Protein AF-A0A8C5SPR1-F1 (afdb_monomer)

pLDDT: mean 81.5, std 11.03, range [50.56, 95.12]

Organism: Laticauda laticaudata (NCBI:txid8630)

Secondary structure (DSSP, 8-state):
-HHHHHHHHHHHHHHHHHHHHHHHHT----S-SSS-------TTTTTTSEEEEEEETTEEEEEEEETTTTTTT----EEEEEESSS-S-PPPEE----S-SS-BTT-EEEETTEEEE--BEEEEPTTS-EEEEE-TTTTTT-

Solvent-accessible surface area (backbone atoms only — not comparable to full-atom values): 8608 Å² total; per-residue (Å²): 114,69,67,64,53,51,52,53,51,52,53,51,54,50,55,50,53,54,51,53,55,56,55,61,74,67,67,87,64,91,68,69,82,82,76,68,90,85,86,87,69,56,68,88,19,38,48,66,75,39,78,46,82,47,75,41,98,93,46,46,30,40,38,31,29,16,62,41,29,54,66,89,89,50,60,60,24,45,40,26,44,25,73,54,92,64,75,94,78,76,72,64,44,73,60,76,46,81,75,26,49,56,68,34,71,79,36,63,46,77,56,93,95,43,76,44,73,34,22,35,33,18,54,69,44,84,84,71,46,78,71,49,71,48,44,85,46,62,75,79,82,116

Structure (mmCIF, N/CA/C/O backbone):
data_AF-A0A8C5SPR1-F1
#
_entry.id   AF-A0A8C5SPR1-F1
#
loop_
_atom_site.group_PDB
_atom_site.id
_atom_site.type_symbol
_atom_site.label_atom_id
_atom_site.label_alt_id
_atom_site.label_comp_id
_atom_site.label_asym_id
_atom_site.label_entity_id
_atom_site.label_seq_id
_atom_site.pdbx_PDB_ins_code
_atom_site.Cartn_x
_atom_site.Cartn_y
_atom_site.Cartn_z
_atom_site.occupancy
_atom_site.B_iso_or_equiv
_atom_site.auth_seq_id
_atom_site.auth_comp_id
_atom_site.auth_asym_id
_atom_site.auth_atom_id
_atom_site.pdbx_PDB_model_num
ATOM 1 N N . GLN A 1 1 ? 10.166 4.670 70.341 1.00 60.62 1 GLN A N 1
ATOM 2 C CA . GLN A 1 1 ? 8.888 4.692 69.580 1.00 60.62 1 GLN A CA 1
ATOM 3 C C . GLN A 1 1 ? 8.936 5.503 68.273 1.00 60.62 1 GLN A C 1
ATOM 5 O O . GLN A 1 1 ? 8.407 5.017 67.280 1.00 60.62 1 GLN A O 1
ATOM 10 N N . LYS A 1 2 ? 9.580 6.683 68.221 1.00 58.34 2 LYS A N 1
ATOM 11 C CA . LYS A 1 2 ? 9.672 7.553 67.021 1.00 58.34 2 LYS A CA 1
ATOM 12 C C . LYS A 1 2 ? 10.286 6.873 65.779 1.00 58.34 2 LYS A C 1
ATOM 14 O O . LYS A 1 2 ? 9.716 6.962 64.699 1.00 58.34 2 LYS A O 1
ATOM 19 N N . HIS A 1 3 ? 11.362 6.098 65.950 1.00 63.16 3 HIS A N 1
ATOM 20 C CA . HIS A 1 3 ? 12.006 5.346 64.857 1.00 63.16 3 HIS A CA 1
ATOM 21 C C . HIS A 1 3 ? 11.122 4.246 64.240 1.00 63.16 3 HIS A C 1
ATOM 23 O O . HIS A 1 3 ? 11.137 4.070 63.027 1.00 63.16 3 HIS A O 1
ATOM 29 N N . LYS A 1 4 ? 10.294 3.549 65.038 1.00 66.88 4 LYS A N 1
ATOM 30 C CA . LYS A 1 4 ? 9.346 2.536 64.523 1.00 66.88 4 LYS A CA 1
ATOM 31 C C . LYS A 1 4 ? 8.240 3.161 63.665 1.00 66.88 4 LYS A C 1
ATOM 33 O O . LYS A 1 4 ? 7.857 2.571 62.659 1.00 66.88 4 LYS A O 1
ATOM 38 N N . LYS A 1 5 ? 7.759 4.355 64.044 1.00 66.50 5 LYS A N 1
ATOM 39 C CA . LYS A 1 5 ? 6.786 5.125 63.250 1.00 66.50 5 LYS A CA 1
ATOM 40 C C . LYS A 1 5 ? 7.400 5.639 61.948 1.00 66.50 5 LYS A C 1
ATOM 42 O O . LYS A 1 5 ? 6.766 5.530 60.907 1.00 66.50 5 LYS A O 1
ATOM 47 N N . LEU A 1 6 ? 8.639 6.137 61.997 1.00 76.12 6 LEU A N 1
ATOM 48 C CA . LEU A 1 6 ? 9.354 6.608 60.808 1.00 76.12 6 LEU A CA 1
ATOM 49 C C . LEU A 1 6 ? 9.587 5.465 59.807 1.00 76.12 6 LEU A C 1
ATOM 51 O O . LEU A 1 6 ? 9.317 5.626 58.624 1.00 76.12 6 LEU A O 1
ATOM 55 N N . PHE A 1 7 ? 9.990 4.287 60.289 1.00 79.88 7 PHE A N 1
ATOM 56 C CA . PHE A 1 7 ? 10.174 3.097 59.454 1.00 79.88 7 PHE A CA 1
ATOM 57 C C . PHE A 1 7 ? 8.872 2.640 58.777 1.00 79.88 7 PHE A C 1
ATOM 59 O O . PHE A 1 7 ? 8.861 2.379 57.578 1.00 79.88 7 PHE A O 1
ATOM 66 N N . HIS A 1 8 ? 7.756 2.620 59.514 1.00 79.00 8 HIS A N 1
ATOM 67 C CA . HIS A 1 8 ? 6.439 2.336 58.931 1.00 79.00 8 HIS A CA 1
ATOM 68 C C . HIS A 1 8 ? 6.026 3.377 57.884 1.00 79.00 8 HIS A C 1
ATOM 70 O O . HIS A 1 8 ? 5.470 3.015 56.851 1.00 79.00 8 HIS A O 1
ATOM 76 N N . SER A 1 9 ? 6.331 4.655 58.127 1.00 79.88 9 SER A N 1
ATOM 77 C CA . SER A 1 9 ? 6.055 5.744 57.187 1.00 79.88 9 SER A CA 1
ATOM 78 C C . SER A 1 9 ? 6.819 5.569 55.870 1.00 79.88 9 SER A C 1
ATOM 80 O O . SER A 1 9 ? 6.234 5.724 54.803 1.00 79.88 9 SER A O 1
ATOM 82 N N . PHE A 1 10 ? 8.102 5.199 55.927 1.00 86.00 10 PHE A N 1
ATOM 83 C CA . PHE A 1 10 ? 8.906 4.919 54.731 1.00 86.00 10 PHE A CA 1
ATOM 84 C C . PHE A 1 10 ? 8.395 3.706 53.952 1.00 86.00 10 PHE A C 1
ATOM 86 O O . PHE A 1 10 ? 8.269 3.783 52.731 1.00 86.00 10 PHE A O 1
ATOM 93 N N . LEU A 1 11 ? 8.050 2.615 54.646 1.00 83.88 11 LEU A N 1
ATOM 94 C CA . LEU A 1 11 ? 7.471 1.430 54.009 1.00 83.88 11 LEU A CA 1
ATOM 95 C C . LEU A 1 11 ? 6.172 1.781 53.273 1.00 83.88 11 LEU A C 1
ATOM 97 O O . LEU A 1 11 ? 5.979 1.384 52.129 1.00 83.88 11 LEU A O 1
ATOM 101 N N . PHE A 1 12 ? 5.300 2.561 53.912 1.00 85.12 12 PHE A N 1
ATOM 102 C CA . PHE A 1 12 ? 4.019 2.965 53.339 1.00 85.12 12 PHE A CA 1
ATOM 103 C C . PHE A 1 12 ? 4.189 3.813 52.072 1.00 85.12 12 PHE A C 1
ATOM 105 O O . PHE A 1 12 ? 3.555 3.532 51.058 1.00 85.12 12 PHE A O 1
ATOM 112 N N . VAL A 1 13 ? 5.091 4.801 52.096 1.00 85.75 13 VAL A N 1
ATOM 113 C CA . VAL A 1 13 ? 5.409 5.625 50.917 1.00 85.75 13 VAL A CA 1
ATOM 114 C C . VAL A 1 13 ? 6.004 4.774 49.791 1.00 85.75 13 VAL A C 1
ATOM 116 O O . VAL A 1 13 ? 5.623 4.947 48.636 1.00 85.75 13 VAL A O 1
ATOM 119 N N . PHE A 1 14 ? 6.875 3.814 50.113 1.00 86.69 14 PHE A N 1
ATOM 120 C CA . PHE A 1 14 ? 7.444 2.887 49.133 1.00 86.69 14 PHE A CA 1
ATOM 121 C C . PHE A 1 14 ? 6.364 2.022 48.462 1.00 86.69 14 PHE A C 1
ATOM 123 O O . PHE A 1 14 ? 6.312 1.950 47.235 1.00 86.69 14 PHE A O 1
ATOM 130 N N . PHE A 1 15 ? 5.441 1.444 49.240 1.00 84.31 15 PHE A N 1
ATOM 131 C CA . PHE A 1 15 ? 4.315 0.674 48.699 1.00 84.31 15 PHE A CA 1
ATOM 132 C C . PHE A 1 15 ? 3.371 1.523 47.838 1.00 84.31 15 PHE A C 1
ATOM 134 O O . PHE A 1 15 ? 2.873 1.036 46.821 1.00 84.31 15 PHE A O 1
ATOM 141 N N . LEU A 1 16 ? 3.127 2.783 48.213 1.00 83.62 16 LEU A N 1
ATOM 142 C CA . LEU A 1 16 ? 2.325 3.706 47.407 1.00 83.62 16 LEU A CA 1
ATOM 143 C C . LEU A 1 16 ? 3.002 4.017 46.069 1.00 83.62 16 LEU A C 1
ATOM 145 O O . LEU A 1 16 ? 2.365 3.880 45.030 1.00 83.62 16 LEU A O 1
ATOM 149 N N . LEU A 1 17 ? 4.294 4.358 46.077 1.00 83.19 17 LEU A N 1
ATOM 150 C CA . LEU A 1 17 ? 5.062 4.626 44.857 1.00 83.19 17 LEU A CA 1
ATOM 151 C C . LEU A 1 17 ? 5.083 3.412 43.921 1.00 83.19 17 LEU A C 1
ATOM 153 O O . LEU A 1 17 ? 4.866 3.552 42.719 1.00 83.19 17 LEU A O 1
ATOM 157 N N . GLN A 1 18 ? 5.270 2.212 44.472 1.00 82.38 18 GLN A N 1
ATOM 158 C CA . GLN A 1 18 ? 5.304 0.972 43.700 1.00 82.38 18 GLN A CA 1
ATOM 159 C C . GLN A 1 18 ? 3.945 0.658 43.048 1.00 82.38 18 GLN A C 1
ATOM 161 O O . GLN A 1 18 ? 3.901 0.251 41.887 1.00 82.38 18 GLN A O 1
ATOM 166 N N . LYS A 1 19 ? 2.830 0.910 43.751 1.00 78.81 19 LYS A N 1
ATOM 167 C CA . LYS A 1 19 ? 1.475 0.773 43.188 1.00 78.81 19 LYS A CA 1
ATOM 168 C C . LYS A 1 19 ? 1.190 1.790 42.083 1.00 78.81 19 LYS A C 1
ATOM 170 O O . LYS A 1 19 ? 0.600 1.416 41.074 1.00 78.81 19 LYS A O 1
ATOM 175 N N . THR A 1 20 ? 1.625 3.039 42.242 1.00 78.38 20 THR A N 1
ATOM 176 C CA . THR A 1 20 ? 1.443 4.085 41.224 1.00 78.38 20 THR A CA 1
ATOM 177 C C . THR A 1 20 ? 2.216 3.756 39.945 1.00 78.38 20 THR A C 1
ATOM 179 O O . THR A 1 20 ? 1.660 3.837 38.854 1.00 78.38 20 THR A O 1
ATOM 182 N N . VAL A 1 21 ? 3.466 3.290 40.064 1.00 79.00 21 VAL A N 1
ATOM 183 C CA . VAL A 1 21 ? 4.280 2.849 38.914 1.00 79.00 21 VAL A CA 1
ATOM 184 C C . VAL A 1 21 ? 3.640 1.657 38.192 1.00 79.00 21 VAL A C 1
ATOM 186 O O . VAL A 1 21 ? 3.561 1.657 36.964 1.00 79.00 21 VAL A O 1
ATOM 189 N N . LEU A 1 22 ? 3.126 0.669 38.936 1.00 70.62 22 LEU A N 1
ATOM 190 C CA . LEU A 1 22 ? 2.449 -0.497 38.357 1.00 70.62 22 LEU A CA 1
ATOM 191 C C . LEU A 1 22 ? 1.163 -0.110 37.602 1.00 70.62 22 LEU A C 1
ATOM 193 O O . LEU A 1 22 ? 0.883 -0.660 36.540 1.00 70.62 22 LEU A O 1
ATOM 197 N N . LEU A 1 23 ? 0.409 0.867 38.117 1.00 65.62 23 LEU A N 1
ATOM 198 C CA . LEU A 1 23 ? -0.800 1.382 37.474 1.00 65.62 23 LEU A CA 1
ATOM 199 C C . LEU A 1 23 ? -0.476 2.104 36.154 1.00 65.62 23 LEU A C 1
ATOM 201 O O . LEU A 1 23 ? -1.165 1.895 35.159 1.00 65.62 23 LEU A O 1
ATOM 205 N N . HIS A 1 24 ? 0.607 2.887 36.097 1.00 66.81 24 HIS A N 1
ATOM 206 C CA . HIS A 1 24 ? 1.021 3.579 34.869 1.00 66.81 24 HIS A CA 1
ATOM 207 C C . HIS A 1 24 ? 1.514 2.637 33.761 1.00 66.81 24 HIS A C 1
ATOM 209 O O . HIS A 1 24 ? 1.251 2.900 32.589 1.00 66.81 24 HIS A O 1
ATOM 215 N N . LEU A 1 25 ? 2.152 1.514 34.111 1.00 63.56 25 LEU A N 1
ATOM 216 C CA . LEU A 1 25 ? 2.555 0.484 33.141 1.00 63.56 25 LEU A CA 1
ATOM 217 C C . LEU A 1 25 ? 1.358 -0.192 32.456 1.00 63.56 25 LEU A C 1
ATOM 219 O O . LEU A 1 25 ? 1.505 -0.755 31.375 1.00 63.56 25 LEU A O 1
ATOM 223 N N . SER A 1 26 ? 0.172 -0.114 33.061 1.00 63.62 26 SER A N 1
ATOM 224 C CA . SER A 1 26 ? -1.046 -0.711 32.518 1.00 63.62 26 SER A CA 1
ATOM 225 C C . SER A 1 26 ? -1.847 0.206 31.592 1.00 63.62 26 SER A C 1
ATOM 227 O O . SER A 1 26 ? -2.852 -0.256 31.085 1.00 63.62 26 SER A O 1
ATOM 229 N N . LEU A 1 27 ? -1.451 1.467 31.348 1.00 62.47 27 LEU A N 1
ATOM 230 C CA . LEU A 1 27 ? -2.306 2.481 30.692 1.00 62.47 27 LEU A CA 1
ATOM 231 C C . LEU A 1 27 ? -2.064 2.725 29.186 1.00 62.47 27 LEU A C 1
ATOM 233 O O . LEU A 1 27 ? -2.632 3.660 28.629 1.00 62.47 27 LEU A O 1
ATOM 237 N N . SER A 1 28 ? -1.288 1.895 2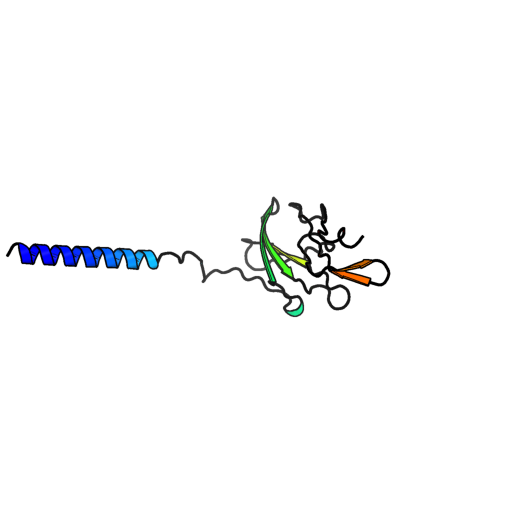8.485 1.00 58.75 28 SER A N 1
ATOM 238 C CA . SER A 1 28 ? -1.156 1.980 27.012 1.00 58.75 28 SER A CA 1
ATOM 239 C C . SER A 1 28 ? -2.005 0.925 26.287 1.00 58.75 28 SER A C 1
ATOM 241 O O . SER A 1 28 ? -1.460 0.056 25.615 1.00 58.75 28 SER A O 1
ATOM 243 N N . PHE A 1 29 ? -3.337 0.968 26.433 1.00 67.69 29 PHE A N 1
ATOM 244 C CA . PHE A 1 29 ? -4.256 0.022 25.763 1.00 67.69 29 PHE A CA 1
ATOM 245 C C . PHE A 1 29 ? -5.461 0.684 25.077 1.00 67.69 29 PHE A C 1
ATOM 247 O O . PHE A 1 29 ? -6.495 0.053 24.890 1.00 67.69 29 PHE A O 1
ATOM 254 N N . ASN A 1 30 ? -5.355 1.944 24.651 1.00 76.12 30 ASN A N 1
ATOM 255 C CA . ASN A 1 30 ? -6.447 2.643 23.959 1.00 76.12 30 ASN A CA 1
ATOM 256 C C . ASN A 1 30 ? -6.644 2.215 22.485 1.00 76.12 30 ASN A C 1
ATOM 258 O O . ASN A 1 30 ? -7.296 2.932 21.729 1.00 76.12 30 ASN A O 1
ATOM 262 N N . VAL A 1 31 ? -6.079 1.076 22.073 1.00 83.06 31 VAL A N 1
ATOM 263 C CA . VAL A 1 31 ? -6.378 0.438 20.787 1.00 83.06 31 VAL A CA 1
ATOM 264 C C . VAL A 1 31 ? -7.613 -0.429 20.981 1.00 83.06 31 VAL A C 1
ATOM 266 O O . VAL A 1 31 ? -7.585 -1.388 21.755 1.00 83.06 31 VAL A O 1
ATOM 269 N N . ASP A 1 32 ? -8.696 -0.090 20.289 1.00 82.62 32 ASP A N 1
ATOM 270 C CA . ASP A 1 32 ? -9.895 -0.918 20.293 1.00 82.62 32 ASP A CA 1
ATOM 271 C C . ASP A 1 32 ? -9.622 -2.226 19.541 1.00 82.62 32 ASP A C 1
ATOM 273 O O . ASP A 1 32 ? -9.315 -2.233 18.350 1.00 82.62 32 ASP A O 1
ATOM 277 N N . VAL A 1 33 ? -9.691 -3.339 20.267 1.00 85.38 33 VAL A N 1
ATOM 278 C CA . VAL A 1 33 ? -9.542 -4.696 19.722 1.00 85.38 33 VAL A CA 1
ATOM 279 C C . VAL A 1 33 ? -10.889 -5.391 19.514 1.00 85.38 33 VAL A C 1
ATOM 281 O O . VAL A 1 33 ? -10.922 -6.504 18.996 1.00 85.38 33 VAL A O 1
ATOM 284 N N . LYS A 1 34 ? -11.996 -4.777 19.950 1.00 85.44 34 LYS A N 1
ATOM 285 C CA . LYS A 1 34 ? -13.352 -5.326 19.829 1.00 85.44 34 LYS A CA 1
ATOM 286 C C . LYS A 1 34 ? -14.023 -4.836 18.555 1.00 85.44 34 LYS A C 1
ATOM 288 O O . LYS A 1 34 ? -14.601 -5.651 17.841 1.00 85.44 34 LYS A O 1
ATOM 293 N N . ASP A 1 35 ? -13.928 -3.539 18.276 1.00 84.50 35 ASP A N 1
ATOM 294 C CA . ASP A 1 35 ? -14.482 -2.927 17.069 1.00 84.50 35 ASP A CA 1
ATOM 295 C C . ASP A 1 35 ? -13.355 -2.621 16.073 1.00 84.50 35 ASP A C 1
ATOM 297 O O . ASP A 1 35 ? -12.756 -1.545 16.066 1.00 84.50 35 ASP A O 1
ATOM 301 N N . THR A 1 36 ? -12.995 -3.631 15.275 1.00 84.06 36 THR A N 1
ATOM 302 C CA . THR A 1 36 ? -11.894 -3.540 14.305 1.00 84.06 36 THR A CA 1
ATOM 303 C C . THR A 1 36 ? -12.412 -3.535 12.874 1.00 84.06 36 THR A C 1
ATOM 305 O O . THR A 1 36 ? -13.324 -4.278 12.513 1.00 84.06 36 THR A O 1
ATOM 308 N N . ILE A 1 37 ? -11.773 -2.732 12.023 1.00 86.44 37 ILE A N 1
ATOM 309 C CA . ILE A 1 37 ? -12.005 -2.752 10.579 1.00 86.44 37 ILE A CA 1
ATOM 310 C C . ILE A 1 37 ? -11.009 -3.730 9.957 1.00 86.44 37 ILE A C 1
ATOM 312 O O . ILE A 1 37 ? -9.798 -3.560 10.093 1.00 86.44 37 ILE A O 1
ATOM 316 N N . THR A 1 38 ? -11.515 -4.746 9.257 1.00 88.75 38 THR A N 1
ATOM 317 C CA . THR A 1 38 ? -10.685 -5.747 8.576 1.00 88.75 38 THR A CA 1
ATOM 318 C C . THR A 1 38 ? -10.756 -5.564 7.067 1.00 88.75 38 THR A C 1
ATOM 320 O O . THR A 1 38 ? -11.836 -5.577 6.480 1.00 88.75 38 THR A O 1
ATOM 323 N N . PHE A 1 39 ? -9.590 -5.461 6.431 1.00 91.94 39 PHE A N 1
ATOM 324 C CA . PHE A 1 39 ? -9.454 -5.509 4.979 1.00 91.94 39 PHE A CA 1
ATOM 325 C C . PHE A 1 39 ? -8.855 -6.851 4.570 1.00 91.94 39 PHE A C 1
ATOM 327 O O . PHE A 1 39 ? -7.898 -7.326 5.175 1.00 91.94 39 PHE A O 1
ATOM 334 N N . SER A 1 40 ? -9.427 -7.477 3.547 1.00 91.12 40 SER A N 1
ATOM 335 C 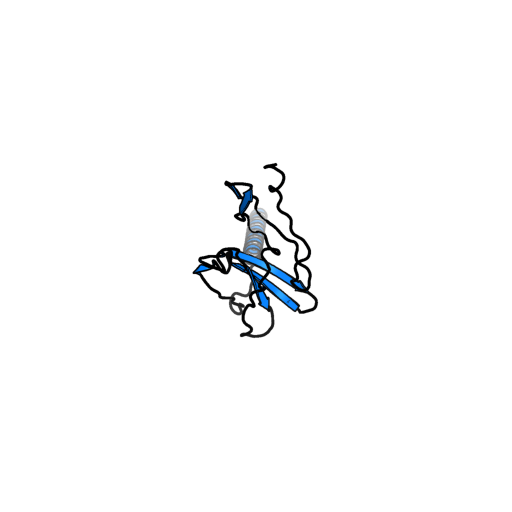CA . SER A 1 40 ? -8.980 -8.769 3.022 1.00 91.12 40 SER A CA 1
ATOM 336 C C . SER A 1 40 ? -8.834 -8.697 1.508 1.00 91.12 40 SER A C 1
ATOM 338 O O . SER A 1 40 ? -9.555 -7.954 0.843 1.00 91.12 40 SER A O 1
ATOM 340 N N . GLY A 1 41 ? -7.906 -9.482 0.969 1.00 90.75 41 GLY A N 1
ATOM 341 C CA . GLY A 1 41 ? -7.613 -9.530 -0.457 1.00 90.75 41 GLY A CA 1
ATOM 342 C C . GLY A 1 41 ? -6.811 -10.779 -0.837 1.00 90.75 41 GLY A C 1
ATOM 343 O O . GLY A 1 41 ? -6.603 -11.646 0.016 1.00 90.75 41 GLY A O 1
ATOM 344 N N . PRO A 1 42 ? -6.380 -10.894 -2.105 1.00 91.56 42 PRO A N 1
ATOM 345 C CA . PRO A 1 42 ? -5.751 -12.106 -2.628 1.00 91.56 42 PRO A CA 1
ATOM 346 C C . PRO A 1 42 ? -4.400 -12.404 -1.963 1.00 91.56 42 PRO A C 1
ATOM 348 O O . PRO A 1 42 ? -3.492 -11.566 -1.944 1.00 91.56 42 PRO A O 1
ATOM 351 N N . VAL A 1 43 ? -4.246 -13.619 -1.440 1.00 91.88 43 VAL A N 1
ATOM 352 C CA . VAL A 1 43 ? -3.039 -14.046 -0.710 1.00 91.88 43 VAL A CA 1
ATOM 353 C C . VAL A 1 43 ? -1.887 -14.308 -1.682 1.00 91.88 43 VAL A C 1
ATOM 355 O O . VAL A 1 43 ? -0.740 -13.961 -1.407 1.00 91.88 43 VAL A O 1
ATOM 358 N N . GLU A 1 44 ? -2.201 -14.855 -2.853 1.00 90.38 44 GLU A N 1
ATOM 359 C CA . GLU A 1 44 ? -1.285 -15.101 -3.967 1.00 90.38 44 GLU A CA 1
ATOM 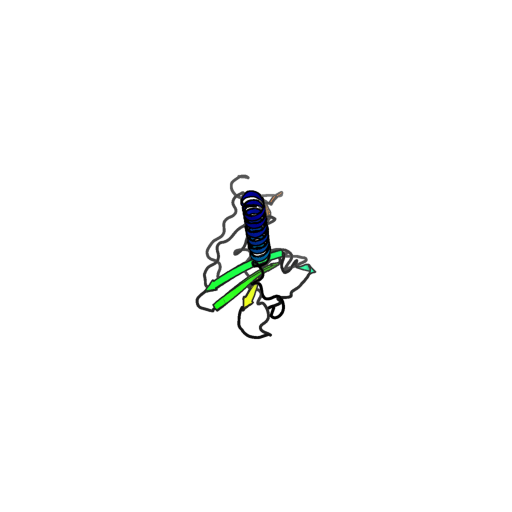360 C C . GLU A 1 44 ? -0.626 -13.820 -4.499 1.00 90.38 44 GLU A C 1
ATOM 362 O O . GLU A 1 44 ? 0.512 -13.855 -4.978 1.00 90.38 44 GLU A O 1
ATOM 367 N N . ASP A 1 45 ? -1.305 -12.681 -4.342 1.00 90.62 45 ASP A N 1
ATOM 368 C CA . ASP A 1 45 ? -0.798 -11.369 -4.733 1.00 90.62 45 ASP A CA 1
ATOM 369 C C . ASP A 1 45 ? -0.033 -10.669 -3.590 1.00 90.62 45 ASP A C 1
ATOM 371 O O . ASP A 1 45 ? 0.420 -9.529 -3.759 1.00 90.62 45 ASP A O 1
ATOM 375 N N . MET A 1 46 ? 0.131 -11.338 -2.439 1.00 93.50 46 MET A N 1
ATOM 376 C CA . MET A 1 46 ? 0.677 -10.780 -1.196 1.00 93.50 46 MET A CA 1
ATOM 377 C C . MET A 1 46 ? -0.065 -9.513 -0.751 1.00 93.50 46 MET A C 1
ATOM 379 O O . MET A 1 46 ? 0.554 -8.512 -0.384 1.00 93.50 46 MET A O 1
ATOM 383 N N . PHE A 1 47 ? -1.397 -9.529 -0.815 1.00 94.19 47 PHE A N 1
ATOM 384 C CA . PHE A 1 47 ? -2.202 -8.431 -0.291 1.00 94.19 47 PHE A CA 1
ATOM 385 C C . PHE A 1 47 ? -1.864 -8.182 1.186 1.00 94.19 47 PHE A C 1
ATOM 387 O O . PHE A 1 47 ? -1.857 -9.111 1.992 1.00 94.19 47 PHE A O 1
ATOM 394 N N . GLY A 1 48 ? -1.575 -6.930 1.544 1.00 95.12 48 GLY A N 1
ATOM 395 C CA . GLY A 1 48 ? -1.161 -6.576 2.906 1.00 95.12 48 GLY A CA 1
ATOM 396 C C . GLY A 1 48 ? 0.351 -6.544 3.117 1.00 95.12 48 GLY A C 1
ATOM 397 O O . GLY A 1 48 ? 0.788 -6.298 4.237 1.00 95.12 48 GLY A O 1
ATOM 398 N N . TYR A 1 49 ? 1.160 -6.744 2.067 1.00 94.25 49 TYR A N 1
ATOM 399 C CA . TYR A 1 49 ? 2.624 -6.692 2.170 1.00 94.25 49 TYR A CA 1
ATOM 400 C C . TYR A 1 49 ? 3.142 -5.337 2.680 1.00 94.25 49 TYR A C 1
ATOM 402 O O . TYR A 1 49 ? 4.122 -5.274 3.419 1.00 94.25 49 TYR A O 1
ATOM 410 N N . SER A 1 50 ? 2.481 -4.245 2.294 1.00 93.56 50 SER A N 1
ATOM 411 C CA . SER A 1 50 ? 2.724 -2.907 2.833 1.00 93.56 50 SER A CA 1
ATOM 412 C C . SER A 1 50 ? 1.405 -2.180 3.065 1.00 93.56 50 SER A C 1
ATOM 414 O O . SER A 1 50 ? 0.435 -2.399 2.338 1.00 93.56 50 SER A O 1
ATOM 416 N N . VAL A 1 51 ? 1.363 -1.313 4.079 1.00 93.94 51 VAL A N 1
ATOM 417 C CA . VAL A 1 51 ? 0.170 -0.535 4.438 1.00 93.94 51 VAL A CA 1
ATOM 418 C C . VAL A 1 51 ? 0.533 0.920 4.721 1.00 93.94 51 VAL A C 1
ATOM 420 O O . VAL A 1 51 ? 1.580 1.198 5.305 1.00 93.94 51 VAL A O 1
ATOM 423 N N . GLN A 1 52 ? -0.326 1.854 4.316 1.00 92.81 52 GLN A N 1
ATOM 424 C CA . GLN A 1 52 ? -0.144 3.284 4.572 1.00 92.81 52 GLN A CA 1
ATOM 425 C C . GLN A 1 52 ? -1.490 3.993 4.744 1.00 92.81 52 GLN A C 1
ATOM 427 O O . GLN A 1 52 ? -2.425 3.736 3.995 1.00 92.81 52 GLN A O 1
ATOM 432 N N . GLN A 1 53 ? -1.592 4.905 5.710 1.00 92.31 53 GLN A N 1
ATOM 433 C CA . GLN A 1 53 ? -2.764 5.773 5.858 1.00 92.31 53 GLN A CA 1
ATOM 434 C C . GLN A 1 53 ? -2.674 6.952 4.887 1.00 92.31 53 GLN A C 1
ATOM 436 O O . GLN A 1 53 ? -1.592 7.504 4.675 1.00 92.31 53 GLN A O 1
ATOM 441 N N . PHE A 1 54 ? -3.805 7.336 4.309 1.00 90.69 54 PHE A N 1
ATOM 442 C CA . PHE A 1 54 ? -3.892 8.407 3.330 1.00 90.69 54 PHE A CA 1
ATOM 443 C C . PHE A 1 54 ? -5.195 9.185 3.496 1.00 90.69 54 PHE A C 1
ATOM 445 O O . PHE A 1 54 ? -6.240 8.603 3.770 1.00 90.69 54 PHE A O 1
ATOM 452 N N . GLU A 1 55 ? -5.142 10.497 3.310 1.00 91.31 55 GLU A N 1
ATOM 453 C CA . GLU A 1 55 ? -6.307 11.373 3.393 1.00 91.31 55 GLU A CA 1
ATOM 454 C C . GLU A 1 55 ? -6.269 12.373 2.239 1.00 91.31 55 GLU A C 1
ATOM 456 O O . GLU A 1 55 ? -5.217 12.926 1.911 1.00 91.31 55 GLU A O 1
ATOM 461 N N . ASN A 1 56 ? -7.417 12.564 1.600 1.00 89.31 56 ASN A N 1
ATOM 462 C CA . ASN A 1 56 ? -7.633 13.521 0.524 1.00 89.31 56 ASN A CA 1
ATOM 463 C C . ASN A 1 56 ? -9.057 14.098 0.624 1.00 89.31 56 ASN A C 1
ATOM 465 O O . ASN A 1 56 ? -9.805 13.777 1.545 1.00 89.31 56 ASN A O 1
ATOM 469 N N . GLU A 1 57 ? -9.448 14.924 -0.346 1.00 90.12 57 GLU A N 1
ATOM 470 C CA . GLU A 1 57 ? -10.797 15.507 -0.407 1.00 90.12 57 GLU A CA 1
ATOM 471 C C . GLU A 1 57 ? -11.913 14.449 -0.533 1.00 90.12 57 GLU A C 1
ATOM 473 O O . GLU A 1 57 ? -13.038 14.698 -0.108 1.00 90.12 57 GLU A O 1
ATOM 478 N N . GLU A 1 58 ? -11.613 13.256 -1.069 1.00 87.31 58 GLU A N 1
ATOM 479 C CA . GLU A 1 58 ? -12.570 12.142 -1.169 1.00 87.31 58 GLU A CA 1
ATOM 480 C C . GLU A 1 58 ? -12.787 11.420 0.174 1.00 87.31 58 GLU A C 1
ATOM 482 O O . GLU A 1 58 ? -13.796 10.734 0.340 1.00 87.31 58 GLU A O 1
ATOM 487 N N . GLY A 1 59 ? -11.850 11.538 1.124 1.00 89.75 59 GLY A N 1
ATOM 488 C CA . GLY A 1 59 ? -11.955 10.952 2.458 1.00 89.75 59 GLY A CA 1
ATOM 489 C C . GLY A 1 59 ? -10.658 10.341 2.993 1.00 89.75 59 GLY A C 1
ATOM 490 O O . GLY A 1 59 ? -9.549 10.667 2.565 1.00 89.75 59 GLY A O 1
ATOM 491 N N . LYS A 1 60 ? -10.816 9.437 3.967 1.00 91.50 60 LYS A N 1
ATOM 492 C CA . LYS A 1 60 ? -9.725 8.719 4.639 1.00 91.50 60 LYS A CA 1
ATOM 493 C C . LYS A 1 60 ? -9.625 7.291 4.125 1.00 91.50 60 LYS A C 1
ATOM 495 O O . LYS A 1 60 ? -10.622 6.574 4.045 1.00 91.50 60 LYS A O 1
ATOM 500 N N . TRP A 1 61 ? -8.403 6.869 3.837 1.00 91.88 61 TRP A N 1
ATOM 501 C CA . TRP A 1 61 ? -8.104 5.620 3.157 1.00 91.88 61 TRP A CA 1
ATOM 502 C C . TRP A 1 61 ? -6.946 4.888 3.832 1.00 91.88 61 TRP A C 1
ATOM 504 O O . TRP A 1 61 ? -5.996 5.497 4.326 1.00 91.88 61 TRP A O 1
ATOM 514 N N . VAL A 1 62 ? -6.986 3.560 3.776 1.00 93.81 62 VAL A N 1
ATOM 515 C CA . VAL A 1 62 ? -5.803 2.712 3.927 1.00 93.81 62 VAL A CA 1
ATOM 516 C C . VAL A 1 62 ? -5.379 2.250 2.541 1.00 93.81 62 VAL A C 1
ATOM 518 O O . VAL A 1 62 ? -6.164 1.664 1.797 1.00 93.81 62 VAL A O 1
ATOM 521 N N . LEU A 1 63 ? -4.129 2.526 2.192 1.00 93.44 63 LEU A N 1
ATOM 522 C CA . LEU A 1 63 ? -3.472 2.016 1.002 1.00 93.44 63 LEU A CA 1
ATOM 523 C C . LEU A 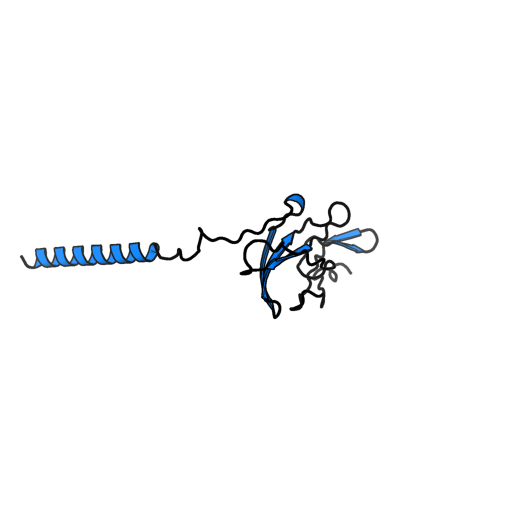1 63 ? -2.796 0.693 1.331 1.00 93.44 63 LEU A C 1
ATOM 525 O O . LEU A 1 63 ? -2.033 0.619 2.293 1.00 93.44 63 LEU A O 1
ATOM 529 N N . ILE A 1 64 ? -3.069 -0.336 0.533 1.00 94.44 64 ILE A N 1
ATOM 530 C CA . ILE A 1 64 ? -2.563 -1.691 0.749 1.00 94.44 64 ILE A CA 1
ATOM 531 C C . ILE A 1 64 ? -1.803 -2.159 -0.489 1.00 94.44 64 ILE A C 1
ATOM 533 O O . ILE A 1 64 ? -2.363 -2.245 -1.580 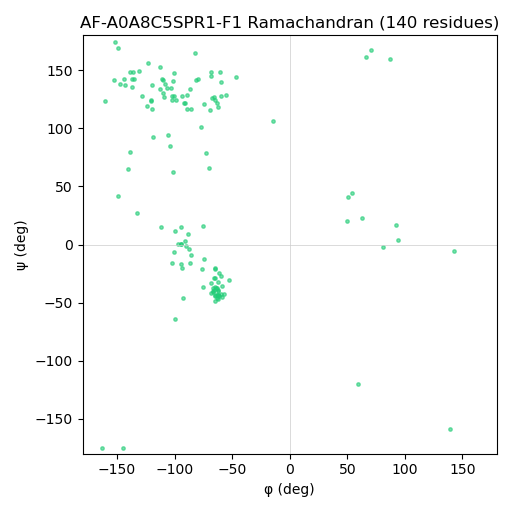1.00 94.44 64 ILE A O 1
ATOM 537 N N . GLY A 1 65 ? -0.517 -2.460 -0.323 1.00 92.81 65 GLY A N 1
ATOM 538 C CA . GLY A 1 65 ? 0.343 -2.985 -1.376 1.00 92.81 65 GLY A CA 1
ATOM 539 C C . GLY A 1 65 ? 0.143 -4.482 -1.602 1.00 92.81 65 GLY A C 1
ATOM 540 O O . GLY A 1 65 ? -0.030 -5.252 -0.655 1.00 92.81 65 GLY A O 1
ATOM 541 N N . SER A 1 66 ? 0.205 -4.883 -2.871 1.00 92.94 66 SER A N 1
ATOM 542 C CA . SER A 1 66 ? 0.070 -6.269 -3.317 1.00 92.94 66 SER A CA 1
ATOM 543 C C . SER A 1 66 ? 1.097 -6.550 -4.427 1.00 92.94 66 SER A C 1
ATOM 545 O O . SER A 1 66 ? 0.780 -6.460 -5.619 1.00 92.94 66 SER A O 1
ATOM 547 N N . PRO A 1 67 ? 2.370 -6.806 -4.069 1.00 89.94 67 PRO A N 1
ATOM 548 C CA . PRO A 1 67 ? 3.502 -6.787 -4.999 1.00 89.94 67 PRO A CA 1
ATOM 549 C C . PRO A 1 67 ? 3.448 -7.872 -6.077 1.00 89.94 67 PRO A C 1
ATOM 551 O O . PRO A 1 67 ? 4.089 -7.726 -7.116 1.00 89.94 67 PRO A O 1
ATOM 554 N N . LEU A 1 68 ? 2.697 -8.953 -5.857 1.00 88.50 68 LEU A N 1
ATOM 555 C CA . LEU A 1 68 ? 2.588 -10.049 -6.816 1.00 88.50 68 LEU A CA 1
ATOM 556 C C . LEU A 1 68 ? 1.385 -9.925 -7.754 1.00 88.50 68 LEU A C 1
ATOM 558 O O . LEU A 1 68 ? 1.254 -10.754 -8.650 1.00 88.50 68 LEU A O 1
ATOM 562 N N . SER A 1 69 ? 0.573 -8.873 -7.628 1.00 86.88 69 SER A N 1
ATOM 563 C CA . SER A 1 69 ? -0.592 -8.694 -8.494 1.00 86.88 69 SER A CA 1
ATOM 564 C C . SER A 1 69 ? -0.232 -8.610 -9.982 1.00 86.88 69 SER A C 1
ATOM 566 O O . SER A 1 69 ? 0.770 -7.998 -10.364 1.00 86.88 69 SER A O 1
ATOM 568 N N . GLY A 1 70 ? -1.059 -9.245 -10.823 1.00 76.62 70 GLY A N 1
ATOM 569 C CA . GLY A 1 70 ? -0.843 -9.367 -12.274 1.00 76.62 70 GLY A CA 1
ATOM 570 C C . GLY A 1 70 ? -0.085 -10.631 -12.721 1.00 76.62 70 GLY A C 1
ATOM 571 O O . GLY A 1 70 ? 0.426 -10.690 -13.847 1.00 76.62 70 GLY A O 1
ATOM 572 N N . GLN A 1 71 ? 0.005 -11.658 -11.865 1.00 72.88 71 GLN A N 1
ATOM 573 C CA . GLN A 1 71 ? 0.554 -12.965 -12.251 1.00 72.88 71 GLN A CA 1
ATOM 574 C C . GLN A 1 71 ? -0.248 -13.628 -13.393 1.00 72.88 71 GLN A C 1
ATOM 576 O O . GLN A 1 71 ? -1.463 -13.455 -13.458 1.00 72.88 71 GLN A O 1
ATOM 581 N N . PRO A 1 72 ? 0.395 -14.428 -14.275 1.00 60.25 72 PRO A N 1
ATOM 582 C CA . PRO A 1 72 ? 1.824 -14.766 -14.304 1.00 60.25 72 PRO A CA 1
ATOM 583 C C . PRO A 1 72 ? 2.677 -13.875 -15.226 1.00 60.25 72 PRO A C 1
ATOM 585 O O . PRO A 1 72 ? 3.895 -13.857 -15.076 1.00 60.25 72 PRO A O 1
ATOM 588 N N . GLN A 1 73 ? 2.074 -13.130 -16.160 1.00 61.19 73 GLN A N 1
ATOM 589 C CA . GLN A 1 73 ? 2.807 -12.461 -17.249 1.00 61.19 73 GLN A CA 1
ATOM 590 C C . GLN A 1 73 ? 3.208 -11.005 -16.950 1.00 61.19 73 GLN A C 1
ATOM 592 O O . GLN A 1 73 ? 4.118 -10.487 -17.594 1.00 61.19 73 GLN A O 1
ATOM 597 N N . LYS A 1 74 ? 2.567 -10.327 -15.986 1.00 66.69 74 LYS A N 1
ATOM 598 C CA . LYS A 1 74 ? 2.846 -8.922 -15.640 1.00 66.69 74 LYS A CA 1
ATOM 599 C C . LYS A 1 74 ? 2.798 -8.719 -14.126 1.00 66.69 74 LYS A C 1
ATOM 601 O O . LYS A 1 74 ? 1.945 -7.999 -13.621 1.00 66.69 74 LYS A O 1
ATOM 606 N N . LYS A 1 75 ? 3.732 -9.353 -13.406 1.00 66.12 75 LYS A N 1
ATOM 607 C CA . LYS A 1 75 ? 3.925 -9.179 -11.954 1.00 66.12 75 LYS A CA 1
ATOM 608 C C . LYS A 1 75 ? 4.494 -7.790 -11.641 1.00 66.12 75 LYS A C 1
ATOM 610 O O . LYS A 1 75 ? 5.652 -7.652 -11.262 1.00 66.12 75 LYS A O 1
ATOM 615 N N . THR A 1 76 ? 3.718 -6.748 -11.901 1.00 76.75 76 THR A N 1
ATOM 616 C CA . THR A 1 76 ? 4.112 -5.361 -11.633 1.00 76.75 76 THR A CA 1
ATOM 617 C C . THR A 1 76 ? 3.771 -4.943 -10.209 1.00 76.75 76 THR A C 1
ATOM 619 O O . THR A 1 76 ? 4.297 -3.937 -9.738 1.00 76.75 76 THR A O 1
ATOM 622 N N . GLY A 1 77 ? 2.905 -5.714 -9.542 1.00 87.31 77 GLY A N 1
ATOM 623 C CA . GLY A 1 77 ? 2.267 -5.313 -8.301 1.00 87.31 77 GLY A CA 1
ATOM 624 C C . GLY A 1 77 ? 1.239 -4.209 -8.530 1.00 87.31 77 GLY A C 1
ATOM 625 O O . GLY A 1 77 ? 1.165 -3.613 -9.608 1.00 87.31 77 GLY A O 1
ATOM 626 N N . ASP A 1 78 ? 0.425 -3.959 -7.511 1.00 88.56 78 ASP A N 1
ATOM 627 C CA . ASP A 1 78 ? -0.493 -2.820 -7.476 1.00 88.56 78 ASP A CA 1
ATOM 628 C C . ASP A 1 78 ? -0.763 -2.389 -6.028 1.00 88.56 78 ASP A C 1
ATOM 630 O O . ASP A 1 78 ? -0.336 -3.048 -5.072 1.00 88.56 78 ASP A O 1
ATOM 634 N N . VAL A 1 79 ? -1.485 -1.282 -5.877 1.00 90.88 79 VAL A N 1
ATOM 635 C CA . VAL A 1 79 ? -1.957 -0.747 -4.602 1.00 90.88 79 VAL A CA 1
ATOM 636 C C . VAL A 1 79 ? -3.481 -0.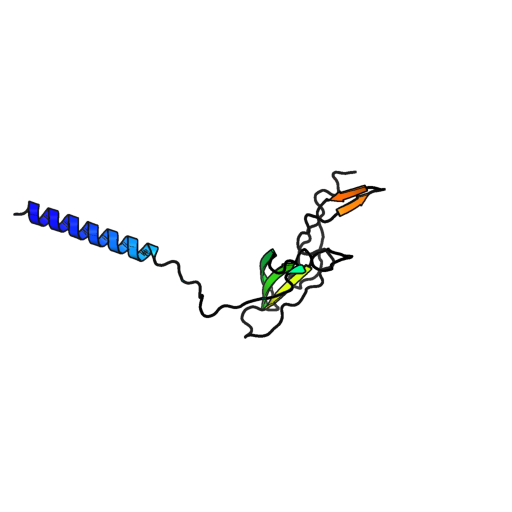703 -4.613 1.00 90.88 79 VAL A C 1
ATOM 638 O O . VAL A 1 79 ? -4.110 -0.297 -5.590 1.00 90.88 79 VAL A O 1
ATOM 641 N N . TYR A 1 80 ? -4.084 -1.102 -3.504 1.00 92.31 80 TYR A N 1
ATOM 642 C CA . TYR A 1 80 ? -5.515 -0.999 -3.258 1.00 92.31 80 TYR A CA 1
ATOM 643 C C . TYR A 1 80 ? -5.794 0.202 -2.355 1.00 92.31 80 TYR A C 1
ATOM 645 O O . TYR A 1 80 ? -5.042 0.426 -1.409 1.00 92.31 80 TYR A O 1
ATOM 653 N N . LYS A 1 81 ? -6.877 0.947 -2.607 1.00 91.94 81 LYS A N 1
ATOM 654 C CA . LYS A 1 81 ? -7.427 1.923 -1.655 1.00 91.94 81 LYS A CA 1
ATOM 655 C C . LYS A 1 81 ? -8.631 1.332 -0.929 1.00 91.94 81 LYS A C 1
ATOM 657 O O . LYS A 1 81 ? -9.560 0.842 -1.569 1.00 91.94 81 LYS A O 1
ATOM 662 N N . CYS A 1 82 ? -8.618 1.384 0.395 1.00 93.06 82 CYS A N 1
ATOM 663 C CA . CYS A 1 82 ? -9.679 0.865 1.249 1.00 93.06 82 CYS A CA 1
ATOM 664 C C . CYS A 1 82 ? -10.258 2.007 2.101 1.00 93.06 82 CYS A C 1
ATOM 666 O O . CYS A 1 82 ? -9.484 2.675 2.791 1.00 93.06 82 CYS A O 1
ATOM 668 N N . PRO A 1 83 ? -11.571 2.282 2.049 1.00 92.12 83 PRO A N 1
ATOM 669 C CA . PRO A 1 83 ? -12.176 3.381 2.801 1.00 92.12 83 PRO A CA 1
ATOM 670 C C . PRO A 1 83 ? -12.160 3.119 4.309 1.00 92.12 83 PRO A C 1
ATOM 672 O O . PRO A 1 83 ? -12.344 1.988 4.756 1.00 92.12 83 PRO A O 1
ATOM 675 N N . VAL A 1 84 ? -11.981 4.179 5.098 1.00 90.06 84 VAL A N 1
ATOM 676 C CA . VAL A 1 84 ? -12.006 4.140 6.569 1.00 90.06 84 VAL A CA 1
ATOM 677 C C . VAL A 1 84 ? -13.222 4.906 7.087 1.00 90.06 84 VAL A C 1
ATOM 679 O O . VAL A 1 84 ? -13.481 6.026 6.655 1.00 90.06 84 VAL A O 1
ATOM 682 N N . GLY A 1 85 ? -13.960 4.330 8.040 1.00 78.75 85 GLY A N 1
ATOM 683 C CA . GLY A 1 85 ? -15.083 5.005 8.711 1.00 78.75 85 GLY A CA 1
ATOM 684 C C . GLY A 1 85 ? -16.411 5.009 7.942 1.00 78.75 85 GLY A C 1
ATOM 685 O O . GLY A 1 85 ? -17.416 5.472 8.474 1.00 78.75 85 GLY A O 1
ATOM 686 N N . GLN A 1 86 ? -16.452 4.459 6.726 1.00 70.50 86 GLN A N 1
ATOM 687 C CA . GLN A 1 86 ? -17.699 4.090 6.052 1.00 70.50 86 GLN A CA 1
ATOM 688 C C . GLN A 1 86 ? -18.056 2.656 6.449 1.00 70.50 86 GLN A C 1
ATOM 690 O O . GLN A 1 86 ? -17.281 1.737 6.196 1.00 70.50 86 GLN A O 1
ATOM 695 N N . GLY A 1 87 ? -19.194 2.493 7.132 1.00 55.91 87 GLY A N 1
ATOM 696 C CA . GLY A 1 87 ? -19.642 1.230 7.720 1.00 55.91 87 GLY A CA 1
ATOM 697 C C . GLY A 1 87 ? -19.537 0.022 6.780 1.00 55.91 87 GLY A C 1
ATOM 698 O O . GLY A 1 87 ? -19.734 0.136 5.573 1.00 55.91 87 GLY A O 1
ATOM 699 N N . ASN A 1 88 ? -19.202 -1.119 7.387 1.00 60.41 88 ASN A N 1
ATOM 700 C CA . ASN A 1 88 ? -18.999 -2.456 6.824 1.00 60.41 88 ASN A CA 1
ATOM 701 C C . ASN A 1 88 ? -19.536 -2.667 5.397 1.00 60.41 88 ASN A C 1
ATOM 703 O O . ASN A 1 88 ? -20.734 -2.874 5.209 1.00 60.41 88 ASN A O 1
ATOM 707 N N . GLY A 1 89 ? -18.634 -2.726 4.410 1.00 62.16 89 GLY A N 1
ATOM 708 C CA . GLY A 1 89 ? -18.937 -3.401 3.143 1.00 62.16 89 GLY A CA 1
ATOM 709 C C . GLY A 1 89 ? -18.395 -2.779 1.863 1.00 62.16 89 GLY A C 1
ATOM 710 O O . GLY A 1 89 ? -18.542 -3.403 0.814 1.00 62.16 89 GLY A O 1
ATOM 711 N N . LEU A 1 90 ? -17.768 -1.598 1.892 1.00 75.56 90 LEU A N 1
ATOM 712 C CA . LEU A 1 90 ? -17.137 -1.085 0.674 1.00 75.56 90 LEU A CA 1
ATOM 713 C C . LEU A 1 90 ? -15.839 -1.859 0.389 1.00 75.56 90 LEU A C 1
ATOM 715 O O . LEU A 1 90 ? -14.940 -1.872 1.235 1.00 75.56 90 LEU A O 1
ATOM 719 N N . PRO A 1 91 ? -15.730 -2.523 -0.776 1.00 86.44 91 PRO A N 1
ATOM 720 C CA . PRO A 1 91 ? -14.552 -3.305 -1.103 1.00 86.44 91 PRO A CA 1
ATOM 721 C C . PRO A 1 91 ? -13.346 -2.389 -1.314 1.00 86.44 91 PRO A C 1
ATOM 723 O O . PRO A 1 91 ? -13.466 -1.269 -1.814 1.00 86.44 91 PRO A O 1
ATOM 726 N N . CYS A 1 92 ? -12.161 -2.896 -0.981 1.00 91.12 92 CYS A N 1
ATOM 727 C CA . CYS A 1 92 ? -10.915 -2.266 -1.389 1.00 91.12 92 CYS A CA 1
ATOM 728 C C . CYS A 1 92 ? -10.848 -2.202 -2.920 1.00 91.12 92 CYS A C 1
ATOM 730 O O . CYS A 1 92 ? -10.995 -3.217 -3.603 1.00 91.12 92 CYS A O 1
ATOM 732 N N . VAL A 1 93 ? -10.596 -1.015 -3.464 1.00 91.06 93 VAL A N 1
ATOM 733 C CA . VAL A 1 93 ? -10.546 -0.788 -4.909 1.00 91.06 93 VAL A CA 1
ATOM 734 C C . VAL A 1 93 ? -9.096 -0.798 -5.365 1.00 91.06 93 VAL A C 1
ATOM 736 O O . VAL A 1 93 ? -8.274 -0.026 -4.872 1.00 91.06 93 VAL A O 1
ATOM 739 N N . LYS A 1 94 ? -8.778 -1.666 -6.327 1.00 89.94 94 LYS A N 1
ATOM 740 C CA . LYS A 1 94 ? -7.475 -1.682 -6.994 1.00 89.94 94 LYS A CA 1
ATOM 741 C C . LYS A 1 94 ? -7.297 -0.385 -7.779 1.00 89.94 94 LYS A C 1
ATOM 743 O O . LYS A 1 94 ? -8.134 -0.056 -8.619 1.00 89.94 94 LYS A O 1
ATOM 748 N N . LEU A 1 95 ? -6.219 0.346 -7.514 1.00 87.00 95 LEU A N 1
ATOM 749 C CA . LEU A 1 95 ? -5.986 1.647 -8.140 1.00 87.00 95 LEU A CA 1
ATOM 750 C C . LEU A 1 95 ? -5.555 1.535 -9.610 1.00 87.00 95 LEU A C 1
ATOM 752 O O . LEU A 1 95 ? -5.593 2.538 -10.317 1.00 87.00 95 LEU A O 1
ATOM 756 N N . ASN A 1 96 ? -5.188 0.335 -10.085 1.00 81.69 96 ASN A N 1
ATOM 757 C CA . ASN A 1 96 ? -4.720 0.087 -11.454 1.00 81.69 96 ASN A CA 1
ATOM 758 C C . ASN A 1 96 ? -3.616 1.069 -11.848 1.00 81.69 96 ASN A C 1
ATOM 760 O O . ASN A 1 96 ? -3.593 1.615 -12.955 1.00 81.69 96 ASN A O 1
ATOM 764 N N . LEU A 1 97 ? -2.711 1.327 -10.904 1.00 76.56 97 LEU A N 1
ATOM 765 C CA . LEU A 1 97 ? -1.663 2.309 -11.098 1.00 76.56 97 LEU A CA 1
ATOM 766 C C . LEU A 1 97 ? -0.734 1.757 -12.174 1.00 76.56 97 LEU A C 1
ATOM 768 O O . LEU A 1 97 ? -0.246 0.633 -12.033 1.00 76.56 97 LEU A O 1
ATOM 772 N N . PRO A 1 98 ? -0.459 2.508 -13.253 1.00 61.00 98 PRO A N 1
ATOM 773 C CA . PRO A 1 98 ? 0.384 2.014 -14.324 1.00 61.00 98 PRO A CA 1
ATOM 774 C C . PRO A 1 98 ? 1.833 1.988 -13.839 1.00 61.00 98 PRO A C 1
ATOM 776 O O . PRO A 1 98 ? 2.575 2.910 -14.128 1.00 61.00 98 PRO A O 1
ATOM 779 N N . GLY A 1 99 ? 2.218 0.980 -13.047 1.00 60.84 99 GLY A N 1
ATOM 780 C CA . GLY A 1 99 ? 3.567 0.724 -12.521 1.00 60.84 99 GLY A CA 1
ATOM 781 C C . GLY A 1 99 ? 4.264 1.916 -11.864 1.00 60.84 99 GLY A C 1
ATOM 782 O O . GLY A 1 99 ? 5.492 1.963 -11.832 1.00 60.84 99 GLY A O 1
ATOM 783 N N . LYS A 1 100 ? 3.503 2.929 -11.442 1.00 51.59 100 LYS A N 1
ATOM 784 C CA . LYS A 1 100 ? 4.045 4.264 -11.225 1.00 51.59 100 LYS A CA 1
ATOM 785 C C . LYS A 1 100 ? 3.328 5.033 -10.128 1.00 51.59 100 LYS A C 1
ATOM 787 O O . LYS A 1 100 ? 3.169 6.235 -10.269 1.00 51.59 100 LYS A O 1
ATOM 792 N N . LYS A 1 101 ? 2.994 4.398 -9.005 1.00 59.75 101 LYS A N 1
ATOM 793 C CA . LYS A 1 101 ? 2.760 5.026 -7.690 1.00 59.75 101 LYS A CA 1
ATOM 794 C C . LYS A 1 101 ? 2.906 3.921 -6.651 1.00 59.75 101 LYS A C 1
ATOM 796 O O . LYS A 1 101 ? 2.218 2.923 -6.788 1.00 59.75 101 LYS A O 1
ATOM 801 N N . ALA A 1 102 ? 3.793 4.084 -5.674 1.00 77.38 102 ALA A N 1
ATOM 802 C CA . ALA A 1 102 ? 4.480 2.992 -4.967 1.00 77.38 102 ALA A CA 1
ATOM 803 C C . ALA A 1 102 ? 5.764 2.528 -5.663 1.00 77.38 102 ALA A C 1
ATOM 805 O O . ALA A 1 102 ? 6.024 2.819 -6.834 1.00 77.38 102 ALA A O 1
ATOM 806 N N . CYS A 1 103 ? 6.606 1.877 -4.869 1.00 85.50 103 CYS A N 1
ATOM 807 C CA . CYS A 1 103 ? 7.922 1.428 -5.274 1.00 85.50 103 CYS A CA 1
ATOM 808 C C . CYS A 1 103 ? 7.908 -0.071 -5.567 1.00 85.50 103 CYS A C 1
ATOM 810 O O . CYS A 1 103 ? 7.521 -0.869 -4.717 1.00 85.50 103 CYS A O 1
ATOM 812 N N . GLY A 1 104 ? 8.390 -0.444 -6.748 1.00 86.56 104 GLY A N 1
ATOM 813 C CA . GLY A 1 104 ? 8.712 -1.817 -7.115 1.00 86.56 104 GLY A CA 1
ATOM 814 C C . GLY A 1 104 ? 10.230 -1.998 -7.116 1.00 86.56 104 GLY A C 1
ATOM 815 O O . GLY A 1 104 ? 10.854 -1.691 -8.133 1.00 86.56 104 GLY A O 1
ATOM 816 N N . PRO A 1 105 ? 10.859 -2.472 -6.023 1.00 86.50 105 PRO A N 1
ATOM 817 C CA . PRO A 1 105 ? 12.319 -2.593 -5.946 1.00 86.50 105 PRO A CA 1
ATOM 818 C C . PRO A 1 105 ? 12.879 -3.611 -6.947 1.00 86.50 105 PRO A C 1
ATOM 820 O O . PRO A 1 105 ? 13.989 -3.448 -7.439 1.00 86.50 105 PRO A O 1
ATOM 823 N N . LEU A 1 106 ? 12.088 -4.628 -7.298 1.00 86.12 106 LEU A N 1
ATOM 824 C CA . LEU A 1 106 ? 12.456 -5.665 -8.266 1.00 86.12 106 LEU A CA 1
ATOM 825 C C . LEU A 1 106 ? 12.110 -5.296 -9.714 1.00 86.12 106 LEU A C 1
ATOM 827 O O . LEU A 1 106 ? 12.196 -6.140 -10.603 1.00 86.12 106 LEU A O 1
ATOM 831 N N . TYR A 1 107 ? 11.708 -4.049 -9.969 1.00 84.06 107 TYR A N 1
ATOM 832 C CA . TYR A 1 107 ? 11.458 -3.600 -11.328 1.00 84.06 107 TYR A CA 1
ATOM 833 C C . TYR A 1 107 ? 12.753 -3.659 -12.145 1.00 84.06 107 TYR A C 1
ATOM 835 O O . TYR A 1 107 ? 13.757 -3.025 -11.798 1.00 84.06 107 TYR A O 1
ATOM 843 N N . ALA A 1 108 ? 12.710 -4.429 -13.230 1.00 83.38 108 ALA A N 1
ATOM 844 C CA . ALA A 1 108 ? 13.834 -4.636 -14.125 1.00 83.38 108 ALA A CA 1
ATOM 845 C C . ALA A 1 108 ? 13.613 -3.924 -15.458 1.00 83.38 108 ALA A C 1
ATOM 847 O O . ALA A 1 108 ? 12.531 -3.971 -16.046 1.00 83.38 108 ALA A O 1
ATOM 848 N N . TYR A 1 109 ? 14.673 -3.294 -15.948 1.00 83.44 109 TYR A N 1
ATOM 849 C CA . TYR A 1 109 ? 14.710 -2.641 -17.244 1.00 83.44 109 TYR A CA 1
ATOM 850 C C . TYR A 1 109 ? 15.632 -3.408 -18.196 1.00 83.44 109 TYR A C 1
ATOM 852 O O . TYR A 1 109 ? 16.675 -3.921 -17.789 1.00 83.44 109 TYR A O 1
ATOM 860 N N . LYS A 1 110 ? 15.248 -3.497 -19.473 1.00 86.12 110 LYS A N 1
ATOM 861 C CA . LYS A 1 110 ? 16.048 -4.160 -20.508 1.00 86.12 110 LYS A CA 1
ATOM 862 C C . LYS A 1 110 ? 16.971 -3.153 -21.192 1.00 86.12 110 LYS A C 1
ATOM 864 O O . LYS A 1 110 ? 16.488 -2.211 -21.816 1.00 86.12 110 LYS A O 1
ATOM 869 N N . CYS A 1 111 ? 18.276 -3.404 -21.145 1.00 87.00 111 CYS A N 1
ATOM 870 C CA . CYS A 1 111 ? 19.286 -2.678 -21.917 1.00 87.00 111 CYS A CA 1
ATOM 871 C C . CYS A 1 111 ? 20.023 -3.672 -22.823 1.00 87.00 111 CYS A C 1
ATOM 873 O O . CYS A 1 111 ? 20.669 -4.603 -22.341 1.00 87.00 111 CYS A O 1
ATOM 875 N N . GLY A 1 112 ? 19.906 -3.502 -24.143 1.00 88.88 112 GLY A N 1
ATOM 876 C CA . GLY A 1 112 ? 20.448 -4.460 -25.111 1.00 88.88 112 GLY A CA 1
ATOM 877 C C . GLY A 1 112 ? 19.846 -5.859 -24.925 1.00 88.88 112 GLY A C 1
ATOM 878 O O . GLY A 1 112 ? 18.628 -6.034 -25.011 1.00 88.88 112 GLY A O 1
ATOM 879 N N . HIS A 1 113 ? 20.698 -6.849 -24.651 1.00 88.94 113 HIS A N 1
ATOM 880 C CA . HIS A 1 113 ? 20.303 -8.243 -24.401 1.00 88.94 113 HIS A CA 1
ATOM 881 C C . HIS A 1 113 ? 20.188 -8.604 -22.911 1.00 88.94 113 HIS A C 1
ATOM 883 O O . HIS A 1 113 ? 19.828 -9.735 -22.592 1.00 88.94 113 HIS A O 1
ATOM 889 N N . SER A 1 114 ? 20.443 -7.652 -22.013 1.00 88.88 114 SER A N 1
ATOM 890 C CA . SER A 1 114 ? 20.497 -7.881 -20.568 1.00 88.88 114 SER A CA 1
ATOM 891 C C . SER A 1 114 ? 19.348 -7.187 -19.838 1.00 88.88 114 SER A C 1
ATOM 893 O O . SER A 1 114 ? 18.824 -6.162 -20.284 1.00 88.88 114 SER A O 1
ATOM 895 N N . TYR A 1 115 ? 18.966 -7.747 -18.691 1.00 87.94 115 TYR A N 1
ATOM 896 C CA . TYR A 1 115 ? 17.982 -7.173 -17.777 1.00 87.94 115 TYR A CA 1
ATOM 897 C C . TYR A 1 115 ? 18.681 -6.708 -16.504 1.00 87.94 115 TYR A C 1
ATOM 899 O O . TYR A 1 115 ? 19.433 -7.467 -15.897 1.00 87.94 115 TYR A O 1
ATOM 907 N N . TYR A 1 116 ? 18.406 -5.473 -16.097 1.00 86.44 116 TYR A N 1
ATOM 908 C CA . TYR A 1 116 ? 18.990 -4.855 -14.914 1.00 86.44 116 TYR A CA 1
ATOM 909 C C . TYR A 1 116 ? 17.883 -4.460 -13.950 1.00 86.44 116 TYR A C 1
ATOM 911 O O . TYR A 1 116 ? 16.969 -3.716 -14.310 1.00 86.44 116 TYR A O 1
ATOM 919 N N . THR A 1 117 ? 17.967 -4.950 -12.719 1.00 88.12 117 THR A N 1
ATOM 920 C CA . THR A 1 117 ? 17.051 -4.567 -11.646 1.00 88.12 117 THR A CA 1
ATOM 921 C C . THR A 1 117 ? 17.441 -3.187 -11.135 1.00 88.12 117 THR A C 1
ATOM 923 O O . THR A 1 117 ? 18.407 -3.048 -10.391 1.00 88.12 117 THR A O 1
ATOM 926 N N . THR A 1 118 ? 16.712 -2.155 -11.554 1.00 85.81 118 THR A N 1
ATOM 927 C CA . THR A 1 118 ? 16.995 -0.765 -11.157 1.00 85.81 118 THR A CA 1
ATOM 928 C C . THR A 1 118 ? 16.055 -0.255 -10.072 1.00 85.81 118 THR A C 1
ATOM 930 O O . THR A 1 118 ? 16.301 0.801 -9.486 1.00 85.81 118 THR A O 1
ATOM 933 N N . GLY A 1 119 ? 14.945 -0.967 -9.864 1.00 87.06 119 GLY A N 1
ATOM 934 C CA . GLY A 1 119 ? 13.796 -0.470 -9.130 1.00 87.06 119 GLY A CA 1
ATOM 935 C C . GLY A 1 119 ? 13.100 0.685 -9.857 1.00 87.06 119 GLY A C 1
ATOM 936 O O . GLY A 1 119 ? 13.658 1.341 -10.744 1.00 87.06 119 GLY A O 1
ATOM 937 N N . ILE A 1 120 ? 11.853 0.937 -9.477 1.00 86.12 120 ILE A N 1
ATOM 938 C CA . ILE A 1 120 ? 11.110 2.137 -9.862 1.00 86.12 120 ILE A CA 1
ATOM 939 C C . ILE A 1 120 ? 10.256 2.577 -8.680 1.00 86.12 120 ILE A C 1
ATOM 941 O O . ILE A 1 120 ? 9.634 1.755 -8.015 1.00 86.12 120 ILE A O 1
ATOM 945 N N . CYS A 1 121 ? 10.233 3.873 -8.423 1.00 86.38 121 CYS A N 1
ATOM 946 C CA . CYS A 1 121 ? 9.331 4.523 -7.490 1.00 86.38 121 CYS A CA 1
ATOM 947 C C . CYS A 1 121 ? 8.563 5.587 -8.245 1.00 86.38 121 CYS A C 1
ATOM 949 O O . CYS A 1 121 ? 9.001 6.086 -9.282 1.00 86.38 121 CYS A O 1
ATOM 951 N N . SER A 1 122 ? 7.394 5.954 -7.758 1.00 86.25 122 SER A N 1
ATOM 952 C CA . SER A 1 122 ? 6.637 7.032 -8.371 1.00 86.25 122 SER A CA 1
ATOM 953 C C . SER A 1 122 ? 5.746 7.715 -7.357 1.00 86.25 122 SER A C 1
ATOM 955 O O . SER A 1 122 ? 5.184 7.076 -6.468 1.00 86.25 122 SER A O 1
ATOM 957 N N . ASN A 1 123 ? 5.660 9.028 -7.483 1.00 84.81 123 ASN A N 1
ATOM 958 C CA . ASN A 1 123 ? 5.076 9.918 -6.485 1.00 84.81 123 ASN A CA 1
ATOM 959 C C . ASN A 1 123 ? 3.605 10.161 -6.787 1.00 84.81 123 ASN A C 1
ATOM 961 O O . ASN A 1 123 ? 3.452 10.566 -7.933 1.00 84.81 123 ASN A O 1
ATOM 965 N N . VAL A 1 124 ? 2.636 9.961 -5.837 1.00 83.00 124 VAL A N 1
ATOM 966 C CA . VAL A 1 124 ? 1.116 9.914 -5.905 1.00 83.00 124 VAL A CA 1
ATOM 967 C C . VAL A 1 124 ? 0.466 11.287 -5.774 1.00 83.00 124 VAL A C 1
ATOM 969 O O . VAL A 1 124 ? 0.889 12.043 -4.922 1.00 83.00 124 VAL A O 1
ATOM 972 N N . SER A 1 125 ? -0.514 11.639 -6.627 1.00 86.62 125 SER A N 1
ATOM 973 C CA . SER A 1 125 ? -1.309 12.850 -6.400 1.00 86.6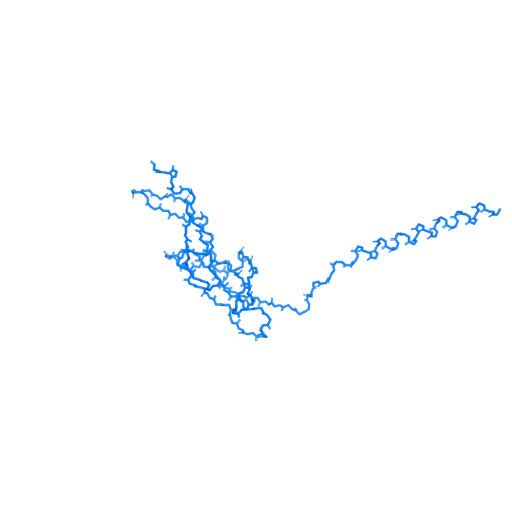2 125 SER A CA 1
ATOM 974 C C . SER A 1 125 ? -2.408 12.511 -5.398 1.00 86.62 125 SER A C 1
ATOM 976 O O . SER A 1 125 ? -2.705 11.333 -5.178 1.00 86.62 125 SER A O 1
ATOM 978 N N . SER A 1 12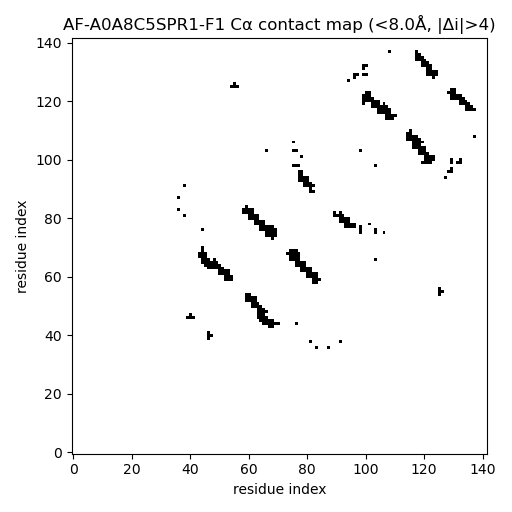6 ? -3.044 13.532 -4.829 1.00 86.75 126 SER A N 1
ATOM 979 C CA . SER A 1 126 ? -4.228 13.370 -3.977 1.00 86.75 126 SER A CA 1
ATOM 980 C C . SER A 1 126 ? -5.335 12.552 -4.646 1.00 86.75 126 SER A C 1
ATOM 982 O O . SER A 1 126 ? -6.049 11.826 -3.966 1.00 86.75 126 SER A O 1
ATOM 984 N N . ASN A 1 127 ? -5.431 12.617 -5.976 1.00 85.62 127 ASN A N 1
ATOM 985 C CA . ASN A 1 127 ? -6.493 11.997 -6.771 1.00 85.62 127 ASN A CA 1
ATOM 986 C C . ASN A 1 127 ? -6.095 10.608 -7.305 1.00 85.62 127 ASN A C 1
ATOM 988 O O . ASN A 1 127 ? -6.719 10.089 -8.223 1.00 85.62 127 ASN A O 1
ATOM 992 N N . PHE A 1 128 ? -5.033 10.004 -6.756 1.00 83.56 128 PHE A N 1
ATOM 993 C CA . PHE A 1 128 ? -4.519 8.685 -7.152 1.00 83.56 128 PHE A CA 1
ATOM 994 C C . PHE A 1 128 ? -4.013 8.580 -8.606 1.00 83.56 128 PHE A C 1
ATOM 996 O O . PHE A 1 128 ? -3.894 7.486 -9.149 1.00 83.56 128 PHE A O 1
ATOM 1003 N N . GLU A 1 129 ? -3.633 9.692 -9.236 1.00 83.31 129 GLU A N 1
ATOM 1004 C CA . GLU A 1 129 ? -3.188 9.717 -10.640 1.00 83.31 129 GLU A CA 1
ATOM 1005 C C . GLU A 1 129 ? -1.677 9.777 -10.771 1.00 83.31 129 GLU A C 1
ATOM 1007 O O . GLU A 1 129 ? -1.054 10.459 -9.967 1.00 83.31 129 GLU A O 1
ATOM 1012 N N . VAL A 1 130 ? -1.074 9.175 -11.810 1.00 82.25 130 VAL A N 1
ATOM 1013 C CA . VAL A 1 130 ? 0.381 9.220 -12.071 1.00 82.25 130 VAL A CA 1
ATOM 1014 C C . VAL A 1 130 ? 0.937 10.625 -12.334 1.00 82.25 130 VAL A C 1
ATOM 1016 O O . VAL A 1 130 ? 0.578 11.221 -13.333 1.00 82.25 130 VAL A O 1
ATOM 1019 N N . VAL A 1 131 ? 1.860 11.129 -11.496 1.00 86.81 131 VAL A N 1
ATOM 1020 C CA . VAL A 1 131 ? 2.506 12.448 -11.676 1.00 86.81 131 VAL A CA 1
ATOM 1021 C C . VAL A 1 131 ? 3.883 12.254 -12.297 1.00 86.81 131 VAL A C 1
ATOM 1023 O O . VAL A 1 131 ? 4.120 12.674 -13.422 1.00 86.81 131 VAL A O 1
ATOM 1026 N N . ASN A 1 132 ? 4.798 11.583 -11.593 1.00 85.06 132 ASN A N 1
ATOM 1027 C CA . ASN A 1 132 ? 6.124 11.275 -12.119 1.00 85.06 132 ASN A CA 1
ATOM 1028 C C . ASN A 1 132 ? 6.679 9.959 -11.558 1.00 85.06 132 ASN A C 1
ATOM 1030 O O . ASN A 1 132 ? 6.132 9.379 -10.615 1.00 85.06 132 ASN A O 1
ATOM 1034 N N . SER A 1 133 ? 7.780 9.504 -12.157 1.00 85.56 133 SER A N 1
ATOM 1035 C CA . SER A 1 133 ? 8.451 8.250 -11.823 1.00 85.56 133 SER A CA 1
ATOM 1036 C C . SER A 1 133 ? 9.955 8.432 -11.782 1.00 85.56 133 SER A C 1
ATOM 1038 O O . SER A 1 133 ? 10.525 9.132 -12.615 1.00 85.56 133 SER A O 1
ATOM 1040 N N . ILE A 1 134 ? 10.593 7.760 -10.832 1.00 86.19 134 ILE A N 1
ATOM 1041 C CA . ILE A 1 134 ? 12.024 7.826 -10.571 1.00 86.19 134 ILE A CA 1
ATOM 1042 C C . ILE A 1 134 ? 12.557 6.394 -10.531 1.00 86.19 134 ILE A C 1
ATOM 1044 O O . ILE A 1 134 ? 12.036 5.548 -9.806 1.00 86.19 134 ILE A O 1
ATOM 1048 N N . ALA A 1 135 ? 13.601 6.125 -11.309 1.00 87.81 135 ALA A N 1
ATOM 1049 C CA . ALA A 1 135 ? 14.334 4.862 -11.295 1.00 87.81 135 ALA A CA 1
ATOM 1050 C C . ALA A 1 135 ? 15.788 5.167 -10.899 1.00 87.81 135 ALA A C 1
ATOM 1052 O O . ALA A 1 135 ? 16.586 5.527 -11.769 1.00 87.81 135 ALA A O 1
ATOM 1053 N N . PRO A 1 136 ? 16.127 5.097 -9.600 1.00 79.94 136 PRO A N 1
ATOM 1054 C CA . PRO A 1 136 ? 17.362 5.676 -9.070 1.00 79.94 136 PRO A CA 1
ATOM 1055 C C . PRO A 1 136 ? 18.630 5.044 -9.658 1.00 79.94 136 PRO A C 1
ATOM 1057 O O . PRO A 1 136 ? 19.613 5.742 -9.871 1.00 79.94 136 PRO A O 1
ATOM 1060 N N . LEU A 1 137 ? 18.599 3.751 -9.991 1.00 79.88 137 LEU A N 1
ATOM 1061 C CA . LEU A 1 137 ? 19.763 3.030 -10.522 1.00 79.88 137 LEU A CA 1
ATOM 1062 C C . LEU A 1 137 ? 19.811 2.984 -12.056 1.00 79.88 137 LEU A C 1
ATOM 1064 O O . LEU A 1 137 ? 20.727 2.396 -12.627 1.00 79.88 137 LEU A O 1
ATOM 1068 N N . ARG A 1 138 ? 18.840 3.585 -12.759 1.00 74.56 138 ARG A N 1
ATOM 1069 C CA . ARG A 1 138 ? 18.755 3.478 -14.226 1.00 74.56 138 ARG A CA 1
ATOM 1070 C C . ARG A 1 138 ? 19.928 4.150 -14.947 1.00 74.56 138 ARG A C 1
ATOM 1072 O O . ARG A 1 138 ? 20.293 3.702 -16.026 1.00 74.56 138 ARG A O 1
ATOM 1079 N N . GLY A 1 139 ? 20.518 5.186 -14.352 1.00 66.38 139 GLY A N 1
ATOM 1080 C CA . GLY A 1 139 ? 21.672 5.901 -14.905 1.00 66.38 139 GLY A CA 1
ATOM 1081 C C . GLY A 1 139 ? 23.040 5.315 -14.542 1.00 66.38 139 GLY A C 1
ATOM 1082 O O . GLY A 1 139 ? 24.035 5.830 -15.023 1.00 66.38 139 GLY A O 1
ATOM 1083 N N . MET A 1 140 ? 23.116 4.274 -13.702 1.00 59.72 140 MET A N 1
ATOM 1084 C CA . MET A 1 140 ? 24.403 3.684 -13.284 1.00 59.72 140 MET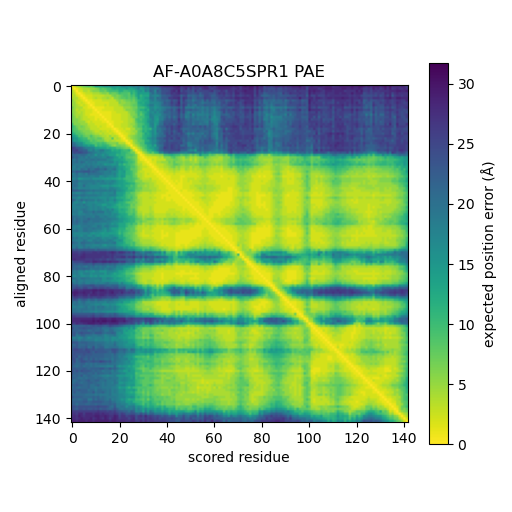 A CA 1
ATOM 1085 C C . MET A 1 140 ? 24.940 2.620 -14.258 1.00 59.72 140 MET A C 1
ATOM 1087 O O . MET A 1 140 ? 26.066 2.165 -14.091 1.00 59.72 140 MET A O 1
ATOM 1091 N N . TYR A 1 141 ? 24.140 2.200 -15.244 1.00 54.50 141 TYR A N 1
ATOM 1092 C CA . TYR A 1 141 ? 24.476 1.136 -16.205 1.00 54.50 141 TYR A CA 1
ATOM 1093 C C . TYR A 1 141 ? 24.679 1.647 -17.647 1.00 54.50 141 TYR A C 1
ATOM 1095 O O . TYR A 1 141 ? 24.640 0.848 -18.584 1.00 54.50 141 TYR A O 1
ATOM 1103 N N . ILE A 1 142 ? 24.844 2.961 -17.827 1.00 50.56 142 ILE A N 1
ATOM 1104 C CA . ILE A 1 142 ? 25.180 3.638 -19.094 1.00 50.56 142 ILE A CA 1
ATOM 1105 C C . ILE A 1 142 ? 26.534 4.313 -18.894 1.00 50.56 142 ILE A C 1
ATOM 1107 O O . ILE A 1 142 ? 27.371 4.207 -19.813 1.00 50.56 142 ILE A O 1
#

InterPro domains:
  IPR013519 Integrin alpha beta-propellor [PS51470] (33-91)
  IPR028994 Integrin alpha, N-terminal [G3DSA:2.130.10.130] (29-142)
  IPR028994 Integrin alpha, N-terminal [SSF69318] (29-139)

Nearest PDB structures (foldseek):
  8biy-assembly1_C  TM=4.671E-01  e=6.189E+00  Geobacillus thermodenitrificans
  7r5j-assembly1_40  TM=4.381E-01  e=6.189E+00  Homo sapiens

Radius of gyration: 26.45 Å; Cα contacts (8 Å, |Δi|>4): 214; chains: 1; bounding box: 45×31×95 Å

Foldseek 3Di:
DVVVVVVVVVVVVVVVVVVVVVVVVPPPDPDDPPDDDDADDDVQQVWQPDWDWDAAPVGTWIKTWRQQPPPDPCSLTWIWTDHDPDPPDDHTHTLVAVSAAAKDQQDWDDDDPDIDRQIKHHHADSVRHGDDMDRPCPVVVD

Sequence (142 aa):
QKHKKLFHSFLFVFFLLQKTVLLHLSLSFNVDVKDTITFSGPVEDMFGYSVQQFENEEGKWVLIGSPLSGQPQKKTGDVYKCPVGQGNGLPCVKLNLPGKKACGPLYAYKCGHSYYTTGICSNVSSNFEVVNSIAPLRGMYI

Mean predicted aligned error: 11.24 Å